Protein AF-A0A7X9GVY2-F1 (afdb_monomer_lite)

Secondary structure (DSSP, 8-state):
-TTSPTTSHHHHH--SSSS-S----SSHHHHHHHHHHH-GGG-

Sequence (43 aa):
VEKAAPGSIRGDFGLETQLNLVHGSDSEESAAREIGIWFPELG

Foldseek 3Di:
DVPDDPPDQQNVPADDPVRSPDDDAPDPVRVVVVCCVVPVVVD

Radius of gyration: 13.39 Å; chains: 1; bounding box: 32×16×27 Å

Structure (mmCIF, N/CA/C/O backbone):
data_AF-A0A7X9GVY2-F1
#
_entry.id   AF-A0A7X9GVY2-F1
#
loop_
_atom_site.group_PDB
_atom_site.id
_atom_site.type_symbol
_atom_site.label_atom_id
_atom_site.label_alt_id
_atom_site.label_comp_id
_atom_site.label_asym_id
_atom_site.label_entity_id
_atom_site.label_seq_id
_atom_site.pdbx_PDB_ins_code
_atom_site.Cartn_x
_atom_site.Cartn_y
_atom_site.Cartn_z
_atom_site.occupancy
_atom_site.B_iso_or_equiv
_atom_site.auth_seq_id
_atom_site.auth_comp_id
_atom_site.auth_asym_id
_atom_site.auth_atom_id
_atom_site.pdbx_PDB_model_num
ATOM 1 N N . VAL A 1 1 ? 10.172 -0.887 -4.839 1.00 84.81 1 VAL A N 1
ATOM 2 C CA . V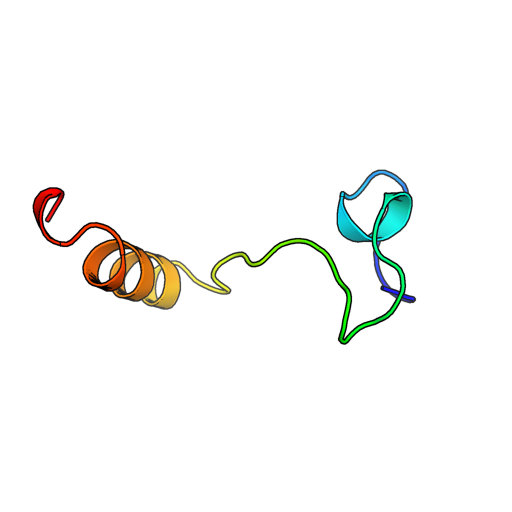AL A 1 1 ? 9.607 -1.539 -6.051 1.00 84.81 1 VAL A CA 1
ATOM 3 C C . VAL A 1 1 ? 10.581 -2.522 -6.690 1.00 84.81 1 VAL A C 1
ATOM 5 O O . VAL A 1 1 ? 10.125 -3.527 -7.199 1.00 84.81 1 VAL A O 1
ATOM 8 N N . GLU A 1 2 ? 11.900 -2.328 -6.554 1.00 85.56 2 GLU A N 1
ATOM 9 C CA . GLU A 1 2 ? 12.943 -3.199 -7.144 1.00 85.56 2 GLU A CA 1
ATOM 10 C C . GLU A 1 2 ? 12.822 -4.706 -6.853 1.00 85.56 2 GLU A C 1
ATOM 12 O O . GLU A 1 2 ? 13.272 -5.517 -7.651 1.00 85.56 2 GLU A O 1
ATOM 17 N N . LYS A 1 3 ? 12.229 -5.096 -5.717 1.00 92.88 3 LYS A N 1
ATOM 18 C CA . LYS A 1 3 ? 12.018 -6.506 -5.335 1.00 92.88 3 LYS A CA 1
ATOM 19 C C . LYS A 1 3 ? 10.597 -7.016 -5.610 1.00 92.88 3 LYS A C 1
ATOM 21 O O . LYS A 1 3 ? 10.267 -8.125 -5.202 1.00 92.88 3 LYS A O 1
ATOM 26 N N . ALA A 1 4 ? 9.727 -6.197 -6.202 1.00 96.12 4 ALA A N 1
ATOM 27 C CA . ALA A 1 4 ? 8.356 -6.595 -6.495 1.00 96.12 4 ALA A CA 1
ATOM 28 C C . ALA A 1 4 ? 8.340 -7.575 -7.674 1.00 96.12 4 ALA A C 1
ATOM 30 O O . ALA A 1 4 ? 9.062 -7.391 -8.652 1.00 96.12 4 ALA A O 1
ATOM 31 N N . ALA A 1 5 ? 7.517 -8.617 -7.581 1.00 97.31 5 ALA A N 1
ATOM 32 C CA . ALA A 1 5 ? 7.363 -9.563 -8.677 1.00 97.31 5 ALA A CA 1
ATOM 33 C C . ALA A 1 5 ? 6.698 -8.874 -9.891 1.00 97.31 5 ALA A C 1
ATOM 35 O O . ALA A 1 5 ? 5.765 -8.084 -9.684 1.00 97.31 5 ALA A O 1
ATOM 36 N N . PRO A 1 6 ? 7.121 -9.177 -11.134 1.00 96.88 6 PRO A N 1
ATOM 37 C CA . PRO A 1 6 ? 6.403 -8.752 -12.337 1.00 96.88 6 PRO A CA 1
ATOM 38 C C . PRO A 1 6 ? 4.931 -9.188 -12.290 1.00 96.88 6 PRO A C 1
ATOM 40 O O . PRO A 1 6 ? 4.637 -10.287 -11.815 1.00 96.88 6 PRO A O 1
ATOM 43 N N . GLY A 1 7 ? 4.007 -8.343 -12.750 1.00 97.12 7 GLY A N 1
ATOM 44 C CA . GLY A 1 7 ? 2.564 -8.602 -12.680 1.00 97.12 7 GLY A CA 1
ATOM 45 C C . GLY A 1 7 ? 1.906 -8.206 -11.352 1.00 97.12 7 GLY A C 1
ATOM 46 O O . GLY A 1 7 ? 0.682 -8.231 -11.233 1.00 97.12 7 GLY A O 1
ATOM 47 N N . SER A 1 8 ? 2.687 -7.847 -10.326 1.00 98.06 8 SER A N 1
ATOM 48 C CA . SER A 1 8 ? 2.140 -7.212 -9.122 1.00 98.06 8 SER A CA 1
ATOM 49 C C . SER A 1 8 ? 1.933 -5.714 -9.356 1.00 98.06 8 SER A C 1
ATOM 51 O O . SER A 1 8 ? 2.695 -5.091 -10.090 1.00 98.06 8 SER A O 1
ATOM 53 N N . ILE A 1 9 ? 0.975 -5.097 -8.652 1.00 98.06 9 ILE A N 1
ATOM 54 C CA . ILE A 1 9 ? 0.682 -3.653 -8.775 1.00 98.06 9 ILE A CA 1
ATOM 55 C C . ILE A 1 9 ? 1.957 -2.801 -8.652 1.00 98.06 9 ILE A C 1
ATOM 57 O O . ILE A 1 9 ? 2.185 -1.881 -9.430 1.00 98.06 9 ILE A O 1
ATOM 61 N N . ARG A 1 10 ? 2.821 -3.119 -7.681 1.00 98.06 10 ARG A N 1
ATOM 62 C CA . AR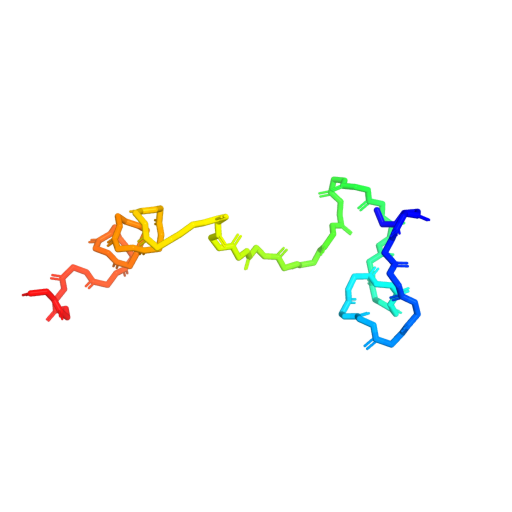G A 1 10 ? 4.073 -2.381 -7.453 1.00 98.06 10 ARG A CA 1
ATOM 63 C C . ARG A 1 10 ? 5.172 -2.711 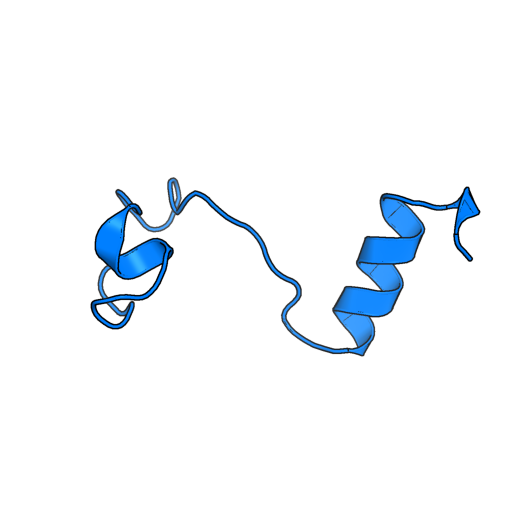-8.460 1.00 98.06 10 ARG A C 1
ATOM 65 O O . ARG A 1 10 ? 6.042 -1.869 -8.646 1.00 98.06 10 ARG A O 1
ATOM 72 N N . GLY A 1 11 ? 5.166 -3.911 -9.039 1.00 97.38 11 GLY A N 1
ATOM 73 C CA . GLY A 1 11 ? 6.107 -4.300 -10.091 1.00 97.38 11 GLY A CA 1
ATOM 74 C C . GLY A 1 11 ? 5.800 -3.599 -11.411 1.00 97.38 11 GLY A C 1
ATOM 75 O O . GLY A 1 11 ? 6.721 -3.149 -12.082 1.00 97.38 11 GLY A O 1
ATOM 76 N N . ASP A 1 12 ? 4.514 -3.442 -11.727 1.00 97.56 12 ASP A N 1
ATOM 77 C CA . ASP A 1 12 ? 4.077 -2.891 -13.011 1.00 97.56 12 ASP A CA 1
ATOM 78 C C . ASP A 1 12 ? 3.922 -1.361 -12.988 1.00 97.56 12 ASP A C 1
ATOM 80 O O . ASP A 1 12 ? 4.134 -0.710 -14.010 1.00 97.56 12 ASP A O 1
ATOM 84 N N . PHE A 1 13 ? 3.568 -0.769 -11.838 1.00 97.06 13 PHE A N 1
ATOM 85 C CA . PHE A 1 13 ? 3.197 0.655 -11.756 1.00 97.06 13 PHE A CA 1
ATOM 86 C C . PHE A 1 13 ? 3.959 1.474 -10.703 1.00 97.06 13 PHE A C 1
ATOM 88 O O . PHE A 1 13 ? 3.787 2.690 -10.630 1.00 97.06 13 PHE A O 1
ATOM 95 N N . GLY A 1 14 ? 4.769 0.845 -9.850 1.00 95.56 14 GLY A 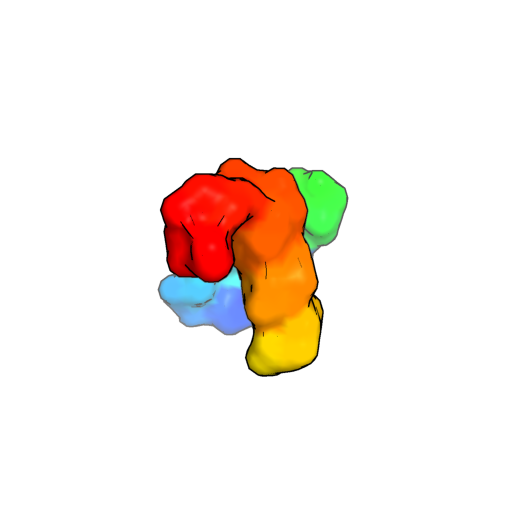N 1
ATOM 96 C CA . GLY A 1 14 ? 5.524 1.559 -8.821 1.00 95.56 14 GLY A CA 1
ATOM 97 C C . GLY A 1 14 ? 6.807 2.188 -9.375 1.00 95.56 14 GLY A C 1
ATOM 98 O O . GLY A 1 14 ? 7.539 1.534 -10.111 1.00 95.56 14 GLY A O 1
ATOM 99 N N . LEU A 1 15 ? 7.121 3.427 -8.978 1.00 94.62 15 LEU A N 1
ATOM 100 C CA . LEU A 1 15 ? 8.308 4.144 -9.476 1.00 94.62 15 LEU A CA 1
ATOM 101 C C . LEU A 1 15 ? 9.544 3.904 -8.603 1.00 94.62 15 LEU A C 1
ATOM 103 O O . LEU A 1 15 ? 10.604 3.523 -9.085 1.00 94.62 15 LEU A O 1
ATOM 107 N N . GLU A 1 16 ? 9.393 4.086 -7.295 1.00 95.69 16 GLU A N 1
ATOM 108 C CA . GLU A 1 16 ? 10.437 3.865 -6.295 1.00 95.69 16 GLU A CA 1
ATOM 109 C C . GLU A 1 16 ? 9.796 3.458 -4.964 1.00 95.69 16 GLU A C 1
ATOM 111 O O . GLU A 1 16 ? 8.575 3.419 -4.829 1.00 95.69 16 GLU A O 1
ATOM 116 N N . THR A 1 17 ? 10.588 3.099 -3.953 1.00 94.00 17 THR A N 1
ATOM 117 C CA . THR A 1 17 ? 10.030 2.616 -2.676 1.00 94.00 17 THR A CA 1
ATOM 118 C C . THR A 1 17 ? 9.162 3.661 -1.971 1.00 94.00 17 THR A C 1
ATOM 120 O O . THR A 1 17 ? 8.153 3.283 -1.378 1.00 94.00 17 THR A O 1
ATOM 123 N N . GLN A 1 18 ? 9.509 4.947 -2.079 1.00 95.75 18 GLN A N 1
ATOM 124 C CA . GLN A 1 18 ? 8.729 6.052 -1.511 1.00 95.75 18 GLN A CA 1
ATOM 125 C C . GLN A 1 18 ? 7.487 6.397 -2.352 1.00 95.75 18 GLN A C 1
ATOM 127 O O . GLN A 1 18 ? 6.501 6.882 -1.809 1.00 95.75 18 GLN A O 1
ATOM 132 N N . LEU A 1 19 ? 7.503 6.087 -3.653 1.00 96.00 19 LEU A N 1
ATOM 133 C CA . LEU A 1 19 ? 6.409 6.306 -4.604 1.00 96.00 19 LEU A CA 1
ATOM 134 C C . LEU A 1 19 ? 5.892 4.954 -5.124 1.00 96.00 19 LEU A C 1
ATOM 136 O O . LEU A 1 19 ? 5.980 4.635 -6.312 1.00 96.00 19 LEU A O 1
ATOM 140 N N . ASN A 1 20 ? 5.392 4.124 -4.202 1.00 96.94 20 ASN A N 1
ATOM 141 C CA . ASN A 1 20 ? 5.016 2.728 -4.466 1.00 96.94 20 ASN A CA 1
ATOM 142 C C . ASN A 1 20 ? 3.501 2.501 -4.660 1.00 96.94 20 ASN A C 1
ATOM 144 O O . ASN A 1 20 ? 3.038 1.360 -4.596 1.00 96.94 20 ASN A O 1
ATOM 148 N N . LEU A 1 21 ? 2.766 3.583 -4.932 1.00 96.75 21 LEU A N 1
ATOM 149 C CA . LEU A 1 21 ? 1.365 3.647 -5.367 1.00 96.75 21 LEU A CA 1
ATOM 150 C C . LEU A 1 21 ? 0.294 3.222 -4.349 1.00 96.75 21 LEU A C 1
ATOM 152 O O . LEU A 1 21 ? -0.668 3.957 -4.154 1.00 96.75 21 LEU A O 1
ATOM 156 N N . VAL A 1 22 ? 0.427 2.055 -3.722 1.00 97.25 22 VAL A N 1
ATOM 157 C CA . VAL A 1 22 ? -0.621 1.460 -2.875 1.00 97.25 22 VAL A CA 1
ATOM 158 C C . VAL A 1 22 ? -0.100 1.098 -1.490 1.00 97.25 22 VAL A C 1
ATOM 160 O O . VAL A 1 22 ? 1.048 0.675 -1.345 1.00 97.25 22 VAL A O 1
ATOM 163 N N . HIS A 1 23 ? -0.966 1.210 -0.483 1.00 97.50 23 HIS A N 1
ATOM 164 C CA . HIS A 1 23 ? -0.771 0.678 0.869 1.00 97.50 23 HIS A CA 1
ATOM 165 C C . HIS A 1 23 ? -1.659 -0.552 1.081 1.00 97.50 23 HIS A C 1
ATOM 167 O O . HIS A 1 23 ? -2.746 -0.639 0.514 1.00 97.50 23 HIS A O 1
ATOM 173 N N . GLY A 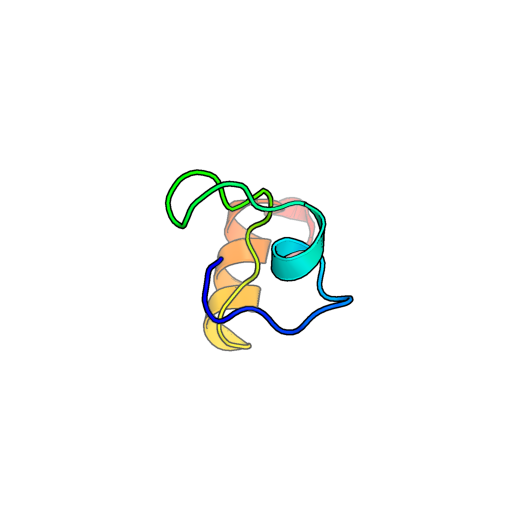1 24 ? -1.189 -1.488 1.897 1.00 96.69 24 GLY A N 1
ATOM 174 C CA . GLY A 1 24 ? -1.952 -2.639 2.360 1.00 96.69 24 GLY A CA 1
ATOM 175 C C . GLY A 1 24 ? -1.409 -3.074 3.713 1.00 96.69 24 GLY A C 1
ATOM 176 O O . GLY A 1 24 ? -0.195 -3.024 3.926 1.00 96.69 24 GLY A O 1
ATOM 177 N N . SER A 1 25 ? -2.304 -3.457 4.619 1.00 98.31 25 SER A N 1
ATOM 178 C CA . SER A 1 25 ? -1.948 -3.883 5.970 1.00 98.31 25 SER A CA 1
ATOM 179 C C . SER A 1 25 ? -1.055 -5.129 5.935 1.00 98.31 25 SER A C 1
ATOM 181 O O . SER A 1 25 ? -1.181 -5.985 5.058 1.00 98.31 25 SER A O 1
ATOM 183 N N . ASP A 1 26 ? -0.124 -5.217 6.880 1.00 97.25 26 ASP A N 1
ATOM 184 C CA . ASP A 1 26 ? 0.917 -6.254 6.918 1.00 97.25 26 ASP A CA 1
ATOM 185 C C . ASP A 1 26 ? 0.513 -7.534 7.674 1.00 97.25 26 ASP A C 1
ATOM 187 O O . ASP A 1 26 ? 1.238 -8.528 7.637 1.00 97.25 26 ASP A O 1
ATOM 191 N N . SER A 1 27 ? -0.627 -7.517 8.368 1.00 98.44 27 SER A N 1
ATOM 192 C CA . SER A 1 27 ? -1.144 -8.611 9.193 1.00 98.44 27 SER A CA 1
ATOM 193 C C . SER A 1 27 ? -2.647 -8.449 9.441 1.00 98.44 27 SER A C 1
ATOM 195 O O . SER A 1 27 ? -3.213 -7.382 9.214 1.00 98.44 27 SER A O 1
ATOM 197 N N . GLU A 1 28 ? -3.306 -9.496 9.941 1.00 98.19 28 GLU A N 1
ATOM 198 C CA . GLU A 1 28 ? -4.727 -9.425 10.324 1.00 98.19 28 GLU A CA 1
ATOM 199 C C . GLU A 1 28 ? -4.959 -8.427 11.473 1.00 98.19 28 GLU A C 1
ATOM 201 O O . GLU A 1 28 ? -5.913 -7.651 11.443 1.00 98.19 28 GLU A O 1
ATOM 206 N N . GLU A 1 29 ? -4.039 -8.383 12.441 1.00 98.12 29 GLU A N 1
ATOM 207 C CA . GLU A 1 29 ? -4.049 -7.430 13.558 1.00 98.12 29 GLU A CA 1
ATOM 208 C C . GLU A 1 29 ? -3.946 -5.975 13.062 1.00 98.12 29 GLU A C 1
ATOM 210 O O . GLU A 1 29 ? -4.699 -5.101 13.503 1.00 98.12 29 GLU A O 1
ATOM 215 N N . SER A 1 30 ? -3.025 -5.685 12.128 1.00 98.31 30 SER A N 1
ATOM 216 C CA . SER A 1 30 ? -2.914 -4.337 11.559 1.00 98.31 30 SER A CA 1
ATOM 217 C C . SER A 1 30 ? -4.096 -3.989 10.669 1.00 98.31 30 SER A C 1
ATOM 219 O O . SER A 1 30 ? -4.559 -2.853 10.735 1.00 98.31 30 SER A O 1
ATOM 221 N N . ALA A 1 31 ? -4.639 -4.956 9.925 1.00 97.44 31 ALA A N 1
ATOM 222 C CA . ALA A 1 31 ? -5.834 -4.763 9.117 1.00 97.44 31 ALA A CA 1
ATOM 223 C C . ALA A 1 31 ? -7.038 -4.365 9.978 1.00 97.44 31 ALA A C 1
ATOM 225 O O . ALA A 1 31 ? -7.673 -3.352 9.694 1.00 97.44 31 ALA A O 1
ATOM 226 N N . ALA A 1 32 ? -7.319 -5.093 11.065 1.00 96.31 32 ALA A N 1
ATOM 227 C CA . ALA A 1 32 ? -8.426 -4.771 11.967 1.00 96.31 32 ALA A CA 1
ATOM 228 C C . ALA A 1 32 ? -8.289 -3.357 12.561 1.00 96.31 32 ALA A C 1
ATOM 230 O O . ALA A 1 32 ? -9.248 -2.582 12.567 1.00 96.31 32 ALA A O 1
ATOM 231 N N . ARG A 1 33 ? -7.077 -2.987 12.996 1.00 96.88 33 ARG A N 1
ATOM 232 C CA . ARG A 1 33 ? -6.788 -1.643 13.515 1.00 96.88 33 ARG A CA 1
ATOM 233 C C . ARG A 1 33 ? -6.963 -0.559 12.448 1.00 96.88 33 ARG A C 1
ATOM 235 O O . ARG A 1 33 ? -7.581 0.463 12.724 1.00 96.88 33 ARG A O 1
ATOM 242 N N . GLU A 1 34 ? -6.399 -0.748 11.257 1.00 98.06 34 GLU A N 1
ATOM 243 C CA . GLU A 1 34 ? -6.461 0.233 10.167 1.00 98.06 34 GLU A CA 1
ATOM 244 C C . GLU A 1 34 ? -7.895 0.423 9.666 1.00 98.06 34 GLU A C 1
ATOM 246 O O . GLU A 1 34 ? -8.325 1.563 9.498 1.00 98.06 34 GLU A O 1
ATOM 251 N N . ILE A 1 35 ? -8.666 -0.657 9.511 1.00 96.75 35 ILE A N 1
ATOM 252 C CA . ILE A 1 35 ? -10.085 -0.580 9.140 1.00 96.75 35 ILE A CA 1
ATOM 253 C C . ILE A 1 35 ? -10.862 0.246 10.171 1.00 96.75 35 ILE A C 1
ATOM 255 O O . ILE A 1 35 ? -11.592 1.149 9.775 1.00 96.75 35 ILE A O 1
ATOM 259 N N . GLY A 1 36 ? -10.655 0.020 11.473 1.00 96.69 36 GLY A N 1
ATOM 260 C CA . GLY A 1 36 ? -11.312 0.806 12.524 1.00 96.69 36 GLY A CA 1
ATOM 261 C C . GLY A 1 36 ? -10.911 2.289 12.558 1.00 96.69 36 GLY A C 1
ATOM 262 O O . GLY A 1 36 ? -11.705 3.123 12.982 1.00 96.69 36 GLY A O 1
ATOM 263 N N . ILE A 1 37 ? -9.703 2.640 12.096 1.00 96.38 37 ILE A N 1
ATOM 264 C CA . ILE A 1 37 ? -9.264 4.042 11.962 1.00 96.38 37 ILE A CA 1
ATOM 265 C C . ILE A 1 37 ? -9.980 4.731 10.795 1.00 96.38 37 ILE A C 1
ATOM 267 O O . ILE A 1 37 ? -10.416 5.873 10.932 1.00 96.38 37 ILE A O 1
ATOM 271 N N . TRP A 1 38 ? -10.059 4.065 9.641 1.00 97.25 38 TRP A N 1
ATOM 272 C CA . TRP A 1 38 ? -10.547 4.675 8.400 1.00 97.25 38 TRP A CA 1
ATOM 273 C C . TRP A 1 38 ? -12.060 4.569 8.208 1.00 97.25 38 TRP A C 1
ATOM 275 O O . TRP A 1 38 ? -12.641 5.430 7.552 1.00 97.25 38 TRP A O 1
ATOM 285 N N . PHE A 1 39 ? -12.684 3.540 8.778 1.00 96.19 39 PHE A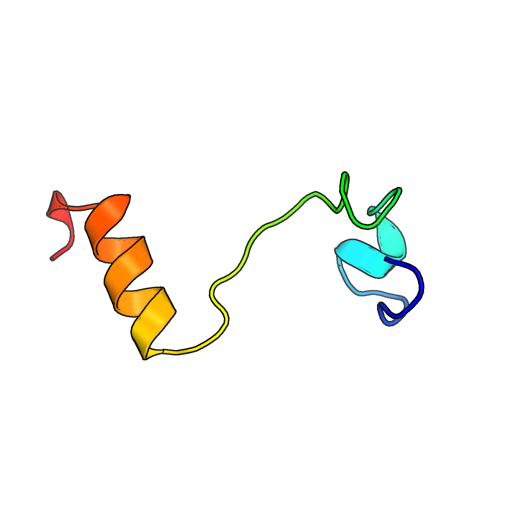 N 1
ATOM 286 C CA . PHE A 1 39 ? -14.114 3.255 8.668 1.00 96.19 39 PHE A CA 1
ATOM 287 C C . PHE A 1 39 ? -14.716 2.955 10.052 1.00 96.19 39 PHE A C 1
ATOM 289 O O . PHE A 1 39 ? -15.186 1.840 10.296 1.00 96.19 39 PHE A O 1
ATOM 296 N N . PRO A 1 40 ? -14.684 3.921 10.986 1.00 93.31 40 PRO A N 1
ATOM 297 C CA . PRO A 1 40 ? -15.112 3.706 12.368 1.00 93.31 40 PRO A CA 1
ATOM 298 C C . PRO A 1 40 ? -16.589 3.302 12.504 1.00 93.31 40 PRO A C 1
ATOM 300 O O . PRO A 1 40 ? -16.956 2.669 13.487 1.00 93.31 40 PRO A O 1
ATOM 303 N N . GLU A 1 41 ? -17.442 3.628 11.532 1.00 92.62 41 GLU A N 1
ATOM 304 C CA . GLU A 1 41 ? -18.857 3.240 11.495 1.00 92.62 41 GLU A CA 1
ATOM 305 C C . GLU A 1 41 ? -19.131 1.800 11.022 1.00 92.62 41 GLU A C 1
ATOM 307 O O . GLU A 1 41 ? -20.281 1.362 11.057 1.00 92.62 41 GLU A O 1
ATOM 312 N N . LEU A 1 42 ? -18.112 1.067 10.559 1.00 83.19 42 LEU A N 1
ATOM 313 C CA . LEU A 1 42 ? -18.236 -0.337 10.140 1.00 83.19 42 LEU A CA 1
ATOM 314 C C . LEU A 1 42 ? -17.876 -1.340 11.256 1.00 83.19 42 LEU A C 1
ATOM 316 O O . LEU A 1 42 ? -17.915 -2.547 11.005 1.00 83.19 42 LEU A O 1
ATOM 320 N N . GLY A 1 43 ? -17.506 -0.847 12.446 1.00 65.50 43 GLY A N 1
ATOM 321 C CA . GLY A 1 43 ? -17.104 -1.632 13.623 1.00 65.50 43 GLY A CA 1
ATOM 322 C C . GLY A 1 43 ? -18.195 -1.808 14.671 1.00 65.50 43 GLY A C 1
ATOM 323 O O . GLY A 1 43 ? -19.017 -0.882 14.847 1.00 65.50 43 GLY A O 1
#

pLDDT: mean 95.09, std 5.69, range [65.5, 98.44]